Protein AF-A0AAV0L4Y1-F1 (afdb_monomer)

Structure (mmCIF, N/CA/C/O backbone):
data_AF-A0AAV0L4Y1-F1
#
_entry.id   AF-A0AAV0L4Y1-F1
#
loop_
_atom_site.group_PDB
_atom_site.id
_atom_site.type_symbol
_atom_site.label_atom_id
_atom_site.label_alt_id
_atom_site.label_comp_id
_atom_site.label_asym_id
_atom_site.label_entity_id
_atom_site.label_seq_id
_atom_site.pdbx_PDB_ins_code
_atom_site.Cartn_x
_atom_site.Cartn_y
_atom_site.Cartn_z
_atom_site.occupancy
_atom_site.B_iso_or_equiv
_atom_site.auth_seq_id
_atom_site.auth_comp_id
_atom_site.auth_asym_id
_atom_site.auth_atom_id
_atom_site.pdbx_PDB_model_num
ATOM 1 N N . GLY A 1 1 ? -12.200 -22.079 18.166 1.00 33.41 1 GLY A N 1
ATOM 2 C CA . GLY A 1 1 ? -13.120 -22.194 17.020 1.00 33.41 1 GLY A CA 1
ATOM 3 C C . GLY A 1 1 ? -12.503 -21.457 15.860 1.00 33.41 1 GLY A C 1
ATOM 4 O O . GLY A 1 1 ? -12.174 -20.294 16.024 1.00 33.41 1 GLY A O 1
ATOM 5 N N . THR A 1 2 ? -12.251 -22.135 14.746 1.00 35.03 2 THR A N 1
ATOM 6 C CA . THR A 1 2 ? -11.542 -21.551 13.603 1.00 35.03 2 THR A CA 1
ATOM 7 C C . THR A 1 2 ? -12.545 -20.807 12.728 1.00 35.03 2 THR A C 1
ATOM 9 O O . THR A 1 2 ? -13.301 -21.424 11.978 1.00 35.03 2 THR A O 1
ATOM 12 N N . THR A 1 3 ? -12.599 -19.484 12.852 1.00 43.34 3 THR A N 1
ATOM 13 C CA . THR A 1 3 ? -13.404 -18.644 11.963 1.00 43.34 3 THR A CA 1
ATOM 14 C C . THR A 1 3 ? -12.748 -18.659 10.584 1.00 43.34 3 THR A C 1
ATOM 16 O O . THR A 1 3 ? -11.727 -18.016 10.362 1.00 43.34 3 THR A O 1
ATOM 19 N N . ARG A 1 4 ? -13.297 -19.444 9.650 1.00 40.22 4 ARG A N 1
ATOM 20 C CA . ARG A 1 4 ? -12.914 -19.377 8.234 1.00 40.22 4 ARG A CA 1
ATOM 21 C C . ARG A 1 4 ? -13.393 -18.035 7.688 1.00 40.22 4 ARG A C 1
ATOM 23 O O . ARG A 1 4 ? -14.597 -17.836 7.531 1.00 40.22 4 ARG A O 1
ATOM 30 N N . PHE A 1 5 ? -12.463 -17.136 7.385 1.00 43.47 5 PHE A N 1
ATOM 31 C CA . PHE A 1 5 ? -12.752 -15.972 6.556 1.00 43.47 5 PHE A CA 1
ATOM 32 C C . PHE A 1 5 ? -13.260 -16.478 5.201 1.00 43.47 5 PHE A C 1
ATOM 34 O O . PHE A 1 5 ? -12.574 -17.232 4.509 1.00 43.47 5 PHE A O 1
ATOM 41 N N . LYS A 1 6 ? -14.501 -16.131 4.842 1.00 41.16 6 LYS A N 1
ATOM 42 C CA . LYS A 1 6 ? -14.971 -16.304 3.466 1.00 41.16 6 LYS A CA 1
ATOM 43 C C . LYS A 1 6 ? -14.167 -15.326 2.618 1.00 41.16 6 LYS A C 1
ATOM 45 O O . LYS A 1 6 ? -14.340 -14.121 2.770 1.00 41.16 6 LYS A O 1
ATOM 50 N N . LEU A 1 7 ? -13.295 -15.845 1.757 1.00 44.62 7 LEU A N 1
ATOM 51 C CA . LEU A 1 7 ? -12.707 -15.040 0.692 1.00 44.62 7 LEU A CA 1
ATOM 52 C C . LEU A 1 7 ? -13.858 -14.444 -0.135 1.00 44.62 7 LEU A C 1
ATOM 54 O O . LEU A 1 7 ? -14.851 -15.148 -0.372 1.00 44.62 7 LEU A O 1
ATOM 58 N N . PRO A 1 8 ? -13.787 -13.158 -0.508 1.00 47.31 8 PRO A N 1
ATOM 59 C CA . PRO A 1 8 ? -14.860 -12.525 -1.251 1.00 47.31 8 PRO A CA 1
ATOM 60 C C . PRO A 1 8 ? -15.083 -13.251 -2.581 1.00 47.31 8 PRO A C 1
ATOM 62 O O . PRO A 1 8 ? -14.165 -13.819 -3.176 1.00 47.31 8 PRO A O 1
ATOM 65 N N . GLN A 1 9 ? -16.343 -13.255 -3.015 1.00 56.59 9 GLN A N 1
ATOM 66 C CA . GLN A 1 9 ? -16.748 -13.709 -4.342 1.00 56.59 9 GLN A CA 1
ATOM 67 C C . GLN A 1 9 ? -15.927 -12.967 -5.404 1.00 56.59 9 GLN A C 1
ATOM 69 O O . GLN A 1 9 ? -15.596 -11.803 -5.195 1.00 56.59 9 GLN A O 1
ATOM 74 N N . THR A 1 10 ? -15.598 -13.650 -6.507 1.00 58.44 10 THR A N 1
ATOM 75 C CA . THR A 1 10 ? -14.831 -13.134 -7.658 1.00 58.44 10 THR A CA 1
ATOM 76 C C . THR A 1 10 ? -15.043 -11.637 -7.872 1.00 58.44 10 THR A C 1
ATOM 78 O O . THR A 1 10 ? -16.108 -11.216 -8.326 1.00 58.44 10 THR A O 1
ATOM 81 N N . VAL A 1 11 ? -14.030 -10.848 -7.512 1.00 71.69 11 VAL A N 1
ATOM 82 C CA . VAL A 1 11 ? -14.004 -9.404 -7.737 1.00 71.69 11 VAL A CA 1
ATOM 83 C C . VAL A 1 11 ? -13.812 -9.193 -9.236 1.00 71.69 11 VAL A C 1
ATOM 85 O O . VAL A 1 11 ? -12.855 -9.706 -9.815 1.00 71.69 11 VAL A O 1
ATOM 88 N N . SER A 1 12 ? -14.747 -8.494 -9.879 1.00 81.38 12 SER A N 1
ATOM 89 C CA . SER A 1 12 ? -14.580 -8.054 -11.265 1.00 81.38 12 SER A CA 1
ATOM 90 C C . SER A 1 12 ? -13.835 -6.728 -11.249 1.00 81.38 12 SER A C 1
ATOM 92 O O . SER A 1 12 ? -14.337 -5.760 -10.684 1.00 81.38 12 SER A O 1
ATOM 94 N N . TYR A 1 13 ? -12.665 -6.689 -11.875 1.00 85.31 13 TYR A N 1
ATOM 95 C CA . TYR A 1 13 ? -11.901 -5.459 -12.070 1.00 85.31 13 TYR A CA 1
ATOM 96 C C . TYR A 1 13 ? -12.391 -4.725 -13.318 1.00 85.31 13 TYR A C 1
ATOM 98 O O . TYR A 1 13 ? -12.789 -5.365 -14.298 1.00 85.31 13 TYR A O 1
ATOM 106 N N . SER A 1 14 ? -12.390 -3.392 -13.284 1.00 91.44 14 SER A N 1
ATOM 107 C CA . SER A 1 14 ? -12.667 -2.591 -14.475 1.00 91.44 14 SER A CA 1
ATOM 108 C C . SER A 1 14 ? -11.498 -2.668 -15.465 1.00 91.44 14 SER A C 1
ATOM 110 O O . SER A 1 14 ? -10.376 -3.029 -15.108 1.00 91.44 14 SER A O 1
ATOM 112 N N . GLU A 1 15 ? -11.736 -2.310 -16.729 1.00 92.25 15 GLU A N 1
ATOM 113 C CA . GLU A 1 15 ? -10.658 -2.217 -17.724 1.00 92.25 15 GLU A CA 1
ATOM 114 C C . GLU A 1 15 ? -9.582 -1.197 -17.302 1.00 92.25 15 GLU A C 1
ATOM 116 O O . GLU A 1 15 ? -8.399 -1.383 -17.585 1.00 92.25 15 GLU A O 1
ATOM 121 N N . GLU A 1 16 ? -9.982 -0.137 -16.597 1.00 90.56 16 GLU A N 1
ATOM 122 C CA . GLU A 1 16 ? -9.078 0.886 -16.067 1.00 90.56 16 GLU A CA 1
ATOM 123 C C . GLU A 1 16 ? -8.190 0.331 -14.948 1.00 90.56 16 GLU A C 1
ATOM 125 O O . GLU A 1 16 ? -6.981 0.554 -14.981 1.00 90.56 16 GLU A O 1
ATOM 130 N N . ASP A 1 17 ? -8.747 -0.4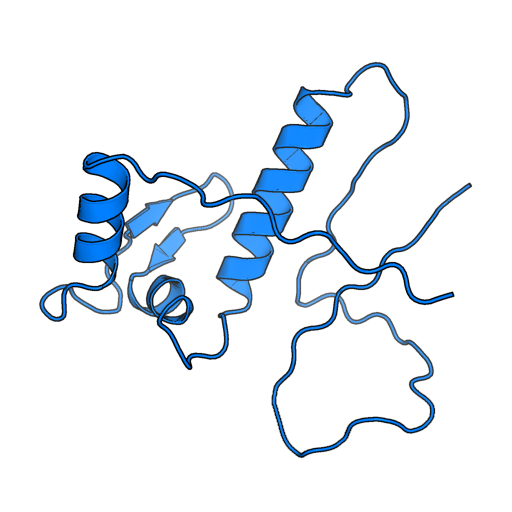68 -14.030 1.00 88.75 17 ASP A N 1
ATOM 131 C CA . ASP A 1 17 ? -7.976 -1.127 -12.964 1.00 88.75 17 ASP A CA 1
ATOM 132 C C . ASP A 1 17 ? -6.911 -2.063 -13.546 1.00 88.75 17 ASP A C 1
ATOM 134 O O . ASP A 1 17 ? -5.763 -2.085 -13.101 1.00 88.75 17 ASP A O 1
ATOM 138 N N . VAL A 1 18 ? -7.280 -2.818 -14.585 1.00 88.81 18 VAL A N 1
ATOM 139 C CA . VAL A 1 18 ? -6.363 -3.734 -15.275 1.00 88.81 18 VAL A CA 1
ATOM 140 C C . VAL A 1 18 ? -5.253 -2.955 -15.985 1.00 88.81 18 VAL A C 1
ATOM 142 O O . VAL A 1 18 ? -4.084 -3.325 -15.882 1.00 88.81 18 VAL A O 1
ATOM 145 N N . LYS A 1 19 ? -5.580 -1.847 -16.663 1.00 90.25 19 LYS A N 1
ATOM 146 C CA . LYS A 1 19 ? -4.576 -0.968 -17.290 1.00 90.25 19 LYS A CA 1
ATOM 147 C C . LYS A 1 19 ? -3.634 -0.349 -16.264 1.00 90.25 19 LYS A C 1
ATOM 149 O O . LYS A 1 19 ? -2.434 -0.289 -16.518 1.00 90.25 19 LYS A O 1
ATOM 154 N N . LEU A 1 20 ? -4.152 0.080 -15.116 1.00 86.25 20 LEU A N 1
ATOM 155 C CA . LEU A 1 20 ? -3.341 0.639 -14.039 1.00 86.25 20 LEU A CA 1
ATOM 156 C C . LEU A 1 20 ? -2.380 -0.408 -13.466 1.00 86.25 20 LEU A C 1
ATOM 158 O O . LEU A 1 20 ? -1.198 -0.119 -13.295 1.00 86.25 20 LEU A O 1
ATOM 162 N N . ALA A 1 21 ? -2.856 -1.635 -13.237 1.00 87.12 21 ALA A N 1
ATOM 163 C CA . ALA A 1 21 ? -2.001 -2.738 -12.812 1.00 87.12 21 ALA A CA 1
ATOM 164 C C . ALA A 1 21 ? -0.899 -3.015 -13.846 1.00 87.12 21 ALA A C 1
ATOM 166 O O . ALA A 1 21 ? 0.275 -3.097 -13.489 1.00 87.12 21 ALA A O 1
ATOM 167 N N . HIS A 1 22 ? -1.248 -3.081 -15.134 1.00 88.81 22 HIS A N 1
ATOM 168 C CA . HIS A 1 22 ? -0.256 -3.237 -16.198 1.00 88.81 22 HIS A CA 1
ATOM 169 C C . HIS A 1 22 ? 0.767 -2.105 -16.222 1.00 88.81 22 HIS A C 1
ATOM 171 O O . HIS A 1 22 ? 1.936 -2.393 -16.433 1.00 88.81 22 HIS A O 1
ATOM 177 N N . TYR A 1 23 ? 0.355 -0.859 -15.980 1.00 86.31 23 TYR A N 1
ATOM 178 C CA . TYR A 1 23 ? 1.267 0.278 -15.904 1.00 86.31 23 TYR A CA 1
ATOM 179 C C . TYR A 1 23 ? 2.251 0.125 -14.742 1.00 86.31 23 TYR A C 1
ATOM 181 O O . TYR A 1 23 ? 3.452 0.138 -14.964 1.00 86.31 23 TYR A O 1
ATOM 189 N N . ILE A 1 24 ? 1.772 -0.124 -13.518 1.00 84.94 24 ILE A N 1
ATOM 190 C CA . ILE A 1 24 ? 2.631 -0.315 -12.332 1.00 84.94 24 ILE A CA 1
ATOM 191 C C . ILE A 1 24 ? 3.672 -1.425 -12.573 1.00 84.94 24 ILE A C 1
ATOM 193 O O . ILE A 1 24 ? 4.840 -1.301 -12.179 1.00 84.94 24 ILE A O 1
ATOM 197 N N . PHE A 1 25 ? 3.254 -2.495 -13.255 1.00 87.25 25 PHE A N 1
ATOM 198 C CA . PHE A 1 25 ? 4.084 -3.663 -13.530 1.00 87.25 25 PHE A CA 1
ATOM 199 C C . PHE A 1 25 ? 4.767 -3.656 -14.915 1.00 87.25 25 PHE A C 1
ATOM 201 O O . PHE A 1 25 ? 5.355 -4.665 -15.307 1.00 87.25 25 PHE A O 1
ATOM 208 N N . ALA A 1 26 ? 4.754 -2.545 -15.654 1.00 84.12 26 ALA A N 1
ATOM 209 C CA . ALA A 1 26 ? 5.393 -2.456 -16.967 1.00 84.12 26 ALA A CA 1
ATOM 210 C C . ALA A 1 26 ? 6.913 -2.319 -16.817 1.00 84.12 26 ALA A C 1
ATOM 212 O O . ALA A 1 26 ? 7.366 -1.345 -16.241 1.00 84.12 26 ALA A O 1
ATOM 213 N N . GLU A 1 27 ? 7.722 -3.282 -17.278 1.00 79.06 27 GLU A N 1
ATOM 214 C CA . GLU A 1 27 ? 9.190 -3.354 -17.069 1.00 79.06 27 GLU A CA 1
ATOM 215 C C . GLU A 1 27 ? 9.984 -2.087 -17.446 1.00 79.06 27 GLU A C 1
ATOM 217 O O . GLU A 1 27 ? 11.043 -1.846 -16.874 1.00 79.06 27 GLU A O 1
ATOM 222 N N . ASP A 1 28 ? 9.452 -1.237 -18.316 1.00 85.50 28 ASP A N 1
ATOM 223 C CA . ASP A 1 28 ? 10.098 -0.069 -18.917 1.00 85.50 28 ASP A CA 1
ATOM 224 C C . ASP A 1 28 ? 10.114 1.215 -18.064 1.00 85.50 28 ASP A C 1
ATOM 226 O O . ASP A 1 28 ? 10.891 2.126 -18.357 1.00 85.50 28 ASP A O 1
ATOM 230 N N . LEU A 1 29 ? 9.327 1.303 -16.991 1.00 84.31 29 LEU A N 1
ATOM 231 C CA . LEU A 1 29 ? 9.310 2.477 -16.103 1.00 84.31 29 LEU A CA 1
ATOM 232 C C . LEU A 1 29 ? 10.548 2.543 -15.166 1.00 84.31 29 LEU A C 1
ATOM 234 O O . LEU A 1 29 ? 11.004 1.525 -14.644 1.00 84.31 29 LEU A O 1
ATOM 238 N N . PRO A 1 30 ? 11.121 3.710 -14.851 1.00 90.56 30 PRO A N 1
ATOM 239 C CA . PRO A 1 30 ? 12.177 3.797 -13.842 1.00 90.56 30 PRO A CA 1
ATOM 240 C C . PRO A 1 30 ? 11.737 3.273 -12.453 1.00 90.56 30 PRO A C 1
ATOM 242 O O . PRO A 1 30 ? 10.639 3.593 -11.998 1.00 90.56 30 PRO A O 1
ATOM 245 N N . PRO A 1 31 ? 12.577 2.511 -11.719 1.00 88.75 31 PRO A N 1
ATOM 246 C CA . PRO A 1 31 ? 12.222 1.998 -10.389 1.00 88.75 31 PRO A CA 1
ATOM 247 C C . PRO A 1 31 ? 11.854 3.086 -9.372 1.00 88.75 31 PRO A C 1
ATOM 249 O O . PRO A 1 31 ? 10.974 2.884 -8.540 1.00 88.75 31 PRO A O 1
ATOM 252 N N . ASP A 1 32 ? 12.500 4.247 -9.448 1.00 91.44 32 ASP A N 1
ATOM 253 C CA . ASP A 1 32 ? 12.270 5.362 -8.524 1.00 91.44 32 ASP A CA 1
ATOM 254 C C . ASP A 1 32 ? 11.180 6.332 -9.018 1.00 91.44 32 ASP A C 1
ATOM 256 O O . ASP A 1 32 ? 10.984 7.394 -8.430 1.00 91.44 32 ASP A O 1
ATOM 260 N N . GLU A 1 33 ? 10.462 5.989 -10.095 1.00 90.12 33 GLU A N 1
ATOM 261 C CA . GLU A 1 33 ? 9.367 6.814 -10.603 1.00 90.12 33 GLU A CA 1
ATOM 262 C C . GLU A 1 33 ? 8.240 6.918 -9.562 1.00 90.12 33 GLU A C 1
ATOM 264 O O . GLU A 1 33 ? 7.744 5.883 -9.108 1.00 90.12 33 GLU A O 1
ATOM 269 N N . PRO A 1 34 ? 7.815 8.133 -9.169 1.00 91.25 34 PRO A N 1
ATOM 270 C CA . PRO A 1 34 ? 6.714 8.316 -8.233 1.00 91.25 34 PRO A CA 1
ATOM 271 C C . PRO A 1 34 ? 5.381 8.015 -8.930 1.00 91.25 34 PRO A C 1
ATOM 273 O O . PRO A 1 34 ? 4.967 8.751 -9.822 1.00 91.25 34 PRO A O 1
ATOM 276 N N . LEU A 1 35 ? 4.700 6.946 -8.513 1.00 88.81 35 LEU A N 1
ATOM 277 C CA . LEU A 1 35 ? 3.448 6.501 -9.138 1.00 88.81 35 LEU A CA 1
ATOM 278 C C . LEU A 1 35 ? 2.207 6.924 -8.352 1.00 88.81 35 LEU A C 1
ATOM 280 O O . LEU A 1 35 ? 1.170 7.222 -8.941 1.00 88.81 35 LEU A O 1
ATOM 284 N N . VAL A 1 36 ? 2.295 6.950 -7.020 1.00 86.75 36 VAL A N 1
ATOM 285 C CA . VAL A 1 36 ? 1.180 7.334 -6.147 1.00 86.75 36 VAL A CA 1
ATOM 286 C C . VAL A 1 36 ? 1.670 8.336 -5.117 1.00 86.75 36 VAL A C 1
ATOM 288 O O . VAL A 1 36 ? 2.668 8.106 -4.440 1.00 86.75 36 VAL A O 1
ATOM 291 N N . GLN A 1 37 ? 0.935 9.432 -4.963 1.00 85.75 37 GLN A N 1
ATOM 292 C CA . GLN A 1 37 ? 1.177 10.427 -3.930 1.00 85.75 37 GLN A CA 1
ATOM 293 C C . GLN A 1 37 ? -0.051 10.530 -3.030 1.00 85.75 37 GLN A C 1
ATOM 295 O O . GLN A 1 37 ? -1.169 10.745 -3.495 1.00 85.75 37 GLN A O 1
ATOM 300 N N . THR A 1 38 ? 0.169 10.390 -1.729 1.00 78.12 38 THR A N 1
ATOM 301 C CA . THR A 1 38 ? -0.833 10.637 -0.691 1.00 78.12 38 THR A CA 1
ATOM 302 C C . THR A 1 38 ? -0.461 11.897 0.089 1.00 78.12 38 THR A C 1
ATOM 304 O O . THR A 1 38 ? 0.560 12.531 -0.178 1.00 78.12 38 THR A O 1
ATOM 307 N N . MET A 1 39 ? -1.280 12.280 1.073 1.00 73.94 39 MET A N 1
ATOM 308 C CA . MET A 1 39 ? -0.930 13.395 1.961 1.00 73.94 39 MET A CA 1
ATOM 309 C C . MET A 1 39 ? 0.317 13.122 2.811 1.00 73.94 39 MET A C 1
ATOM 311 O O . MET A 1 39 ? 0.942 14.080 3.255 1.00 73.94 39 MET A O 1
ATOM 315 N N . MET A 1 40 ? 0.651 11.853 3.066 1.00 73.38 40 MET A N 1
ATOM 316 C CA . MET A 1 40 ? 1.756 11.492 3.958 1.00 73.38 40 MET A CA 1
ATOM 317 C C . MET A 1 40 ? 2.983 10.962 3.223 1.00 73.38 40 MET A C 1
ATOM 319 O O . MET A 1 40 ? 4.089 11.179 3.694 1.00 73.38 40 MET A O 1
ATOM 323 N N . GLU A 1 41 ? 2.797 10.288 2.088 1.00 81.75 41 GLU A N 1
ATOM 324 C CA . GLU A 1 41 ? 3.856 9.503 1.451 1.00 81.75 41 GLU A CA 1
ATOM 325 C C . GLU A 1 41 ? 3.797 9.540 -0.076 1.00 81.75 41 GLU A C 1
ATOM 327 O O . GLU A 1 41 ? 2.731 9.726 -0.678 1.00 81.75 41 GLU A O 1
ATOM 332 N N . VAL A 1 42 ? 4.960 9.306 -0.690 1.00 88.25 42 VAL A N 1
ATOM 333 C CA . VAL A 1 42 ? 5.129 9.113 -2.134 1.00 88.25 42 VAL A CA 1
ATOM 334 C C . VAL A 1 42 ? 5.615 7.689 -2.382 1.00 88.25 42 VAL A C 1
ATOM 336 O O . VAL A 1 42 ? 6.697 7.304 -1.949 1.00 88.25 42 VAL A O 1
ATOM 339 N N . TYR A 1 43 ? 4.829 6.915 -3.122 1.00 90.00 43 TYR A N 1
ATOM 340 C CA . TYR A 1 43 ? 5.139 5.532 -3.459 1.00 90.00 43 TYR A CA 1
ATOM 341 C C . TYR A 1 43 ? 5.766 5.466 -4.844 1.00 90.00 43 TYR A C 1
ATOM 343 O O . TYR A 1 43 ? 5.136 5.815 -5.850 1.00 90.00 43 TYR A O 1
ATOM 351 N N . SER A 1 44 ? 7.013 5.002 -4.888 1.00 92.31 44 SER A N 1
ATOM 352 C CA . SER A 1 44 ? 7.699 4.744 -6.145 1.00 92.31 44 SER A CA 1
ATOM 353 C C . SER A 1 44 ? 7.226 3.443 -6.782 1.00 92.31 44 SER A C 1
ATOM 355 O O . SER A 1 44 ? 6.636 2.570 -6.130 1.00 92.31 44 SER A O 1
ATOM 357 N N . ARG A 1 45 ? 7.552 3.271 -8.061 1.00 90.81 45 ARG A N 1
ATOM 358 C CA . ARG A 1 45 ? 7.346 2.014 -8.767 1.00 90.81 45 ARG A CA 1
ATOM 359 C C . ARG A 1 45 ? 7.973 0.836 -8.030 1.00 90.81 45 ARG A C 1
ATOM 361 O O . ARG A 1 45 ? 7.319 -0.186 -7.873 1.00 90.81 45 ARG A O 1
ATOM 368 N N . LYS A 1 46 ? 9.212 0.963 -7.555 1.00 90.31 46 LYS A N 1
ATOM 369 C CA . LYS A 1 46 ? 9.918 -0.083 -6.803 1.00 90.31 46 LYS A CA 1
ATOM 370 C C . LYS A 1 46 ? 9.135 -0.505 -5.561 1.00 90.31 46 LYS A C 1
ATOM 372 O O . LYS A 1 46 ? 9.044 -1.696 -5.279 1.00 90.31 46 LYS A O 1
ATOM 377 N N . THR A 1 47 ? 8.559 0.455 -4.842 1.00 90.69 47 THR A N 1
ATOM 378 C CA . THR A 1 47 ? 7.729 0.179 -3.666 1.00 90.69 47 THR A CA 1
ATOM 379 C C . THR A 1 47 ? 6.457 -0.573 -4.061 1.00 90.69 47 THR A C 1
ATOM 381 O O . THR A 1 47 ? 6.153 -1.612 -3.474 1.00 90.69 47 THR A O 1
ATOM 384 N N . LEU A 1 48 ? 5.750 -0.121 -5.102 1.00 90.81 48 LEU A N 1
ATOM 385 C CA . LEU A 1 48 ? 4.524 -0.772 -5.584 1.00 90.81 48 LEU A CA 1
ATOM 386 C C . LEU A 1 48 ? 4.773 -2.122 -6.271 1.00 90.81 48 LEU A C 1
ATOM 388 O O . LEU A 1 48 ? 3.908 -2.990 -6.231 1.00 90.81 48 LEU A O 1
ATOM 392 N N . TRP A 1 49 ? 5.964 -2.351 -6.827 1.00 89.62 49 TRP A N 1
ATOM 393 C CA . TRP A 1 49 ? 6.361 -3.634 -7.412 1.00 89.62 49 TRP A CA 1
ATOM 394 C C . TRP A 1 49 ? 6.358 -4.771 -6.384 1.00 89.62 49 TRP A C 1
ATOM 396 O O . TRP A 1 49 ? 6.197 -5.930 -6.748 1.00 89.62 49 TRP A O 1
ATOM 406 N N . SER A 1 50 ? 6.462 -4.461 -5.088 1.00 89.88 50 SER A N 1
ATOM 407 C CA . SER A 1 50 ? 6.308 -5.460 -4.021 1.00 89.88 50 SER A CA 1
ATOM 408 C C . SER A 1 50 ? 4.926 -6.135 -3.986 1.00 89.88 50 SER A C 1
ATOM 410 O O . SER A 1 50 ? 4.768 -7.149 -3.314 1.00 89.88 50 SER A O 1
ATOM 412 N N . LEU A 1 51 ? 3.940 -5.604 -4.723 1.00 88.81 51 LEU A N 1
ATOM 413 C CA . LEU A 1 51 ? 2.626 -6.217 -4.944 1.00 88.81 51 LEU A CA 1
ATOM 414 C C . LEU A 1 51 ? 2.629 -7.314 -6.023 1.00 88.81 51 LEU A C 1
ATOM 416 O O . LEU A 1 51 ? 1.601 -7.965 -6.220 1.00 88.81 51 LEU A O 1
ATOM 420 N N . CYS A 1 52 ? 3.740 -7.517 -6.739 1.00 86.75 52 CYS A N 1
ATOM 421 C CA . CYS A 1 52 ? 3.880 -8.625 -7.678 1.00 86.75 52 CYS A CA 1
ATOM 422 C C . CYS A 1 52 ? 3.655 -9.974 -6.975 1.00 86.75 52 CYS A C 1
ATOM 424 O O . CYS A 1 52 ? 4.037 -10.131 -5.809 1.00 86.75 52 CYS A O 1
ATOM 426 N N . PRO A 1 53 ? 3.108 -10.979 -7.686 1.00 78.75 53 PRO A N 1
ATOM 427 C CA . PRO A 1 53 ? 3.069 -12.345 -7.180 1.00 78.75 53 PRO A CA 1
ATOM 428 C C . PRO A 1 53 ? 4.457 -12.787 -6.698 1.00 78.75 53 PRO A C 1
ATOM 430 O O . PRO A 1 53 ? 5.474 -12.405 -7.276 1.00 78.75 53 PRO A O 1
ATOM 433 N N . 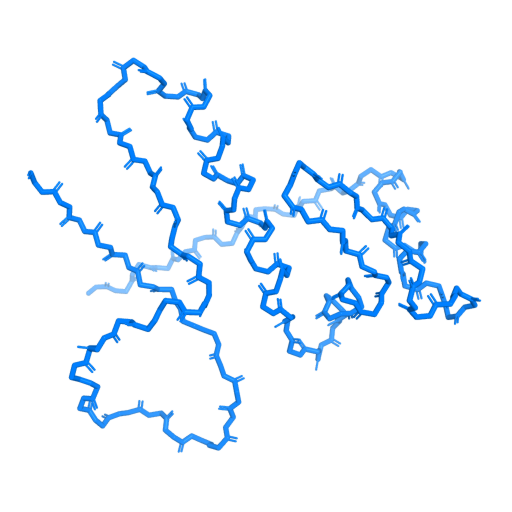ASP A 1 54 ? 4.490 -13.561 -5.615 1.00 81.62 54 ASP A N 1
ATOM 434 C CA . ASP A 1 54 ? 5.708 -14.128 -5.015 1.00 81.62 54 ASP A CA 1
ATOM 435 C C . ASP A 1 54 ? 6.702 -13.115 -4.407 1.00 81.62 54 ASP A C 1
ATOM 437 O O . ASP A 1 54 ? 7.783 -13.498 -3.958 1.00 81.62 54 ASP A O 1
ATOM 441 N N . SER A 1 55 ? 6.338 -11.830 -4.328 1.00 81.88 55 SER A N 1
ATOM 442 C CA . SER A 1 55 ? 7.126 -10.805 -3.634 1.00 81.88 55 SER A CA 1
ATOM 443 C C . SER A 1 55 ? 6.667 -10.623 -2.185 1.00 81.88 55 SER A C 1
ATOM 445 O O . SER A 1 55 ? 5.480 -10.719 -1.871 1.00 81.88 55 SER A O 1
ATOM 447 N N . CYS A 1 56 ? 7.604 -10.319 -1.282 1.00 83.38 56 CYS A N 1
ATOM 448 C CA . CYS A 1 56 ? 7.239 -9.825 0.044 1.00 83.38 56 CYS A CA 1
ATOM 449 C C . CYS A 1 56 ? 6.794 -8.365 -0.082 1.00 83.38 56 CYS A C 1
ATOM 451 O O . CYS A 1 56 ? 7.541 -7.531 -0.600 1.00 83.38 56 CYS A O 1
ATOM 453 N N . VAL A 1 57 ? 5.580 -8.067 0.383 1.00 86.88 57 VAL A N 1
ATOM 454 C CA . VAL A 1 57 ? 5.002 -6.721 0.308 1.00 86.88 57 VAL A CA 1
ATOM 455 C C . VAL A 1 57 ? 5.845 -5.751 1.134 1.00 86.88 57 VAL A C 1
ATOM 457 O O . VAL A 1 57 ? 6.223 -6.050 2.267 1.00 86.88 57 VAL A O 1
ATOM 460 N N . HIS A 1 58 ? 6.143 -4.584 0.570 1.00 88.50 58 HIS A N 1
ATOM 461 C CA . HIS A 1 58 ? 6.921 -3.551 1.241 1.00 88.50 58 HIS A CA 1
ATOM 462 C C . HIS A 1 58 ? 6.114 -2.906 2.378 1.00 88.50 58 HIS A C 1
ATOM 464 O O . HIS A 1 58 ? 4.910 -2.682 2.239 1.00 88.50 58 HIS A O 1
ATOM 470 N N . ALA A 1 59 ? 6.791 -2.550 3.474 1.00 85.12 59 ALA A N 1
ATOM 471 C CA . ALA A 1 59 ? 6.196 -1.931 4.664 1.00 85.12 59 ALA A CA 1
ATOM 472 C C . ALA A 1 59 ? 5.304 -0.726 4.316 1.00 85.12 59 ALA A C 1
ATOM 474 O O . ALA A 1 59 ? 4.132 -0.680 4.687 1.00 85.12 59 ALA A O 1
ATOM 475 N N . ASP A 1 60 ? 5.832 0.197 3.509 1.00 85.81 60 ASP A N 1
ATOM 476 C CA . ASP A 1 60 ? 5.124 1.411 3.094 1.00 85.81 60 ASP A CA 1
ATOM 477 C C . ASP A 1 60 ? 3.791 1.114 2.395 1.00 85.81 60 ASP A C 1
ATOM 479 O O . ASP A 1 60 ? 2.822 1.842 2.596 1.00 85.81 60 ASP A O 1
ATOM 483 N N . VAL A 1 61 ? 3.702 0.032 1.610 1.00 86.69 61 VAL A N 1
ATOM 484 C CA . VAL A 1 61 ? 2.463 -0.362 0.916 1.00 86.69 61 VAL A CA 1
ATOM 485 C C . VAL A 1 61 ? 1.407 -0.844 1.911 1.00 86.69 61 VAL A C 1
ATOM 487 O O . VAL A 1 61 ? 0.229 -0.507 1.782 1.00 86.69 61 VAL A O 1
ATOM 490 N N . ILE A 1 62 ? 1.822 -1.590 2.938 1.00 85.81 62 ILE A N 1
ATOM 491 C CA . ILE A 1 62 ? 0.938 -2.028 4.026 1.00 85.81 62 ILE A CA 1
ATOM 492 C C . ILE A 1 62 ? 0.444 -0.816 4.813 1.00 85.81 62 ILE A C 1
ATOM 494 O O . ILE A 1 62 ? -0.756 -0.690 5.057 1.00 85.81 62 ILE A O 1
ATOM 498 N N . THR A 1 63 ? 1.352 0.101 5.149 1.00 84.06 63 THR A N 1
ATOM 499 C CA . THR A 1 63 ? 1.026 1.366 5.813 1.00 84.06 63 THR A CA 1
ATOM 500 C C . THR A 1 63 ? 0.047 2.196 4.979 1.00 84.06 63 THR A C 1
ATOM 502 O O . THR A 1 63 ? -0.949 2.673 5.520 1.00 84.06 63 THR A O 1
ATOM 505 N N . ALA A 1 64 ? 0.243 2.291 3.659 1.00 83.94 64 ALA A N 1
ATOM 506 C CA . ALA A 1 64 ? -0.665 2.989 2.745 1.00 83.94 64 ALA A CA 1
ATOM 507 C C . ALA A 1 64 ? -2.094 2.443 2.834 1.00 83.94 64 ALA A C 1
ATOM 509 O O . ALA A 1 64 ? -3.056 3.195 3.015 1.00 83.94 64 ALA A O 1
ATOM 510 N N . LEU A 1 65 ? -2.224 1.116 2.729 1.00 85.50 65 LEU A N 1
ATOM 511 C CA . LEU A 1 65 ? -3.507 0.429 2.776 1.00 85.50 65 LEU A CA 1
ATOM 512 C C . LEU A 1 65 ? -4.172 0.601 4.143 1.00 85.50 65 LEU A C 1
ATOM 514 O O . LEU A 1 65 ? -5.359 0.913 4.217 1.00 85.50 65 LEU A O 1
ATOM 518 N N . ALA A 1 66 ? -3.418 0.437 5.228 1.00 84.50 66 ALA A N 1
ATOM 519 C CA . ALA A 1 66 ? -3.951 0.566 6.574 1.00 84.50 66 ALA A CA 1
ATOM 520 C C . ALA A 1 66 ? -4.403 2.002 6.880 1.00 84.50 66 ALA A C 1
ATOM 522 O O . ALA A 1 66 ? -5.470 2.196 7.468 1.00 84.50 66 ALA A O 1
ATOM 523 N N . CYS A 1 67 ? -3.655 3.010 6.422 1.00 83.19 67 CYS A N 1
ATOM 524 C CA . CYS A 1 67 ? -4.069 4.408 6.483 1.00 83.19 67 CYS A CA 1
ATOM 525 C C . CYS A 1 67 ? -5.351 4.648 5.678 1.00 83.19 67 CYS A C 1
ATOM 527 O O . CYS A 1 67 ? -6.278 5.261 6.203 1.00 83.19 67 CYS A O 1
ATOM 529 N N . HIS A 1 68 ? -5.439 4.141 4.444 1.00 83.81 68 HIS A N 1
ATOM 530 C CA . HIS A 1 68 ? -6.638 4.276 3.615 1.00 83.81 68 HIS A CA 1
ATOM 531 C C . HIS A 1 68 ? -7.876 3.666 4.287 1.00 83.81 68 HIS A C 1
ATOM 533 O O . HIS A 1 68 ? -8.898 4.338 4.390 1.00 83.81 68 HIS A O 1
ATOM 539 N N . LEU A 1 69 ? -7.769 2.440 4.808 1.00 83.62 69 LEU A N 1
ATOM 540 C CA . LEU A 1 69 ? -8.865 1.759 5.507 1.00 83.62 69 LEU A CA 1
ATOM 541 C C . LEU A 1 69 ? -9.261 2.473 6.804 1.0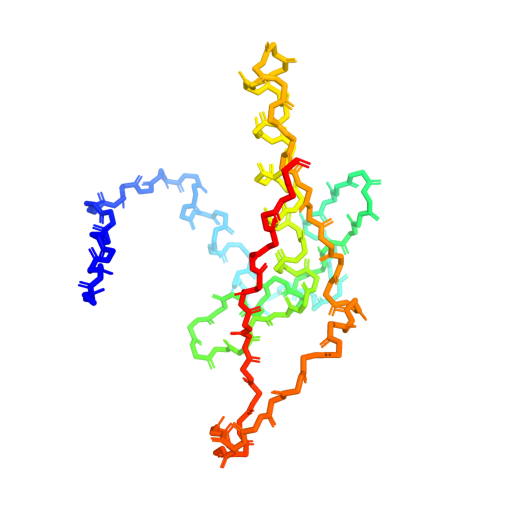0 83.62 69 LEU A C 1
ATOM 543 O O . LEU A 1 69 ? -10.444 2.594 7.107 1.00 83.62 69 LEU A O 1
ATOM 547 N N . THR A 1 70 ? -8.280 2.972 7.560 1.00 82.62 70 THR A N 1
ATOM 548 C CA . THR A 1 70 ? -8.536 3.737 8.789 1.00 82.62 70 THR A CA 1
ATOM 549 C C . THR A 1 70 ? -9.286 5.027 8.475 1.00 82.62 70 THR A C 1
ATOM 551 O O . THR A 1 70 ? -10.243 5.370 9.164 1.00 82.62 70 THR A O 1
ATOM 554 N N . LEU A 1 71 ? -8.871 5.736 7.422 1.00 81.75 71 LEU A N 1
ATOM 555 C CA . LEU A 1 71 ? -9.549 6.942 6.967 1.00 81.75 71 LEU A CA 1
ATOM 556 C C . LEU A 1 71 ? -10.965 6.633 6.471 1.00 81.75 71 LEU A C 1
ATOM 558 O O . LEU A 1 71 ? -11.882 7.323 6.900 1.00 81.75 71 LEU A O 1
ATOM 562 N N . ASP A 1 72 ? -11.163 5.611 5.629 1.00 83.38 72 ASP A N 1
ATOM 563 C CA . ASP A 1 72 ? -12.500 5.214 5.151 1.00 83.38 72 ASP A CA 1
ATOM 564 C C . ASP A 1 72 ? -13.450 4.944 6.324 1.00 83.38 72 ASP A C 1
ATOM 566 O O . ASP A 1 72 ? -14.557 5.477 6.363 1.00 83.38 72 ASP A O 1
ATOM 570 N N . GLU A 1 73 ? -12.989 4.211 7.340 1.00 81.31 73 GLU A N 1
ATOM 571 C CA . GLU A 1 73 ? -13.800 3.924 8.523 1.00 81.31 73 GLU A CA 1
ATOM 572 C C . GLU A 1 73 ? -14.099 5.187 9.347 1.00 81.31 73 GLU A C 1
ATOM 574 O O . GLU A 1 73 ? -15.237 5.396 9.766 1.00 81.31 73 GLU A O 1
ATOM 579 N N . LEU A 1 74 ? -13.115 6.077 9.534 1.00 78.06 74 LEU A N 1
ATOM 580 C CA . LEU A 1 74 ? -13.326 7.365 10.209 1.00 78.06 74 LEU A CA 1
ATOM 581 C C . LEU A 1 74 ? -14.363 8.233 9.483 1.00 78.06 74 LEU A C 1
ATOM 583 O O . LEU A 1 74 ? -15.166 8.898 10.138 1.00 78.06 74 LEU A O 1
ATOM 587 N N . TRP A 1 75 ? -14.360 8.227 8.149 1.00 78.00 75 TRP A N 1
ATOM 588 C CA . TRP A 1 75 ? -15.341 8.954 7.343 1.00 78.00 75 TRP A CA 1
ATOM 589 C C . TRP A 1 75 ? -16.731 8.312 7.392 1.00 78.00 75 TRP A C 1
ATOM 591 O O . TRP A 1 75 ? -17.731 9.030 7.356 1.00 78.00 75 TRP A O 1
ATOM 601 N N . ARG A 1 76 ? -16.813 6.980 7.477 1.00 77.25 76 ARG A N 1
ATOM 602 C CA . ARG A 1 76 ? -18.081 6.236 7.477 1.00 77.25 76 ARG A CA 1
ATOM 603 C C . ARG 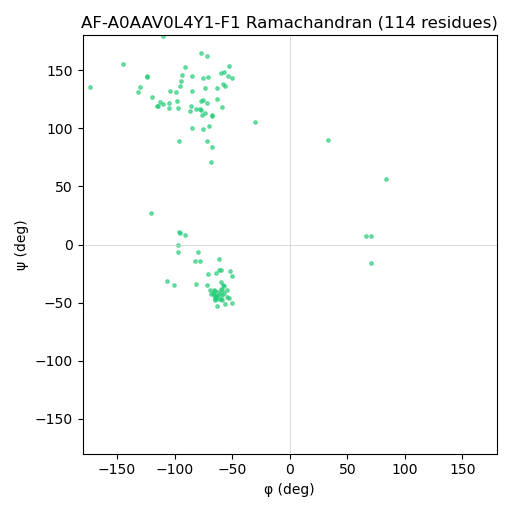A 1 76 ? -18.769 6.200 8.835 1.00 77.25 76 ARG A C 1
ATOM 605 O O . ARG A 1 76 ? -19.997 6.218 8.869 1.00 77.25 76 ARG A O 1
ATOM 612 N N . ASP A 1 77 ? -18.006 6.159 9.925 1.00 69.50 77 ASP A N 1
ATOM 613 C CA . ASP A 1 77 ? -18.517 5.859 11.270 1.00 69.50 77 ASP A CA 1
ATOM 614 C C . ASP A 1 77 ? -18.273 6.990 12.291 1.00 69.50 77 ASP A C 1
ATOM 616 O O . ASP A 1 77 ? -18.239 6.760 13.504 1.00 69.50 77 ASP A O 1
ATOM 620 N N . ALA A 1 78 ? -18.170 8.239 11.810 1.00 63.38 78 ALA A N 1
ATOM 621 C CA . ALA A 1 78 ? -17.912 9.444 12.613 1.00 63.38 78 ALA A CA 1
ATOM 622 C C . ALA A 1 78 ? -18.833 9.608 13.847 1.00 63.38 78 ALA A C 1
ATOM 624 O O . ALA A 1 78 ? -18.415 10.181 14.855 1.00 63.38 78 ALA A O 1
ATOM 625 N N . ASP A 1 79 ? -20.047 9.047 13.806 1.00 60.59 79 ASP A N 1
ATOM 626 C CA . ASP A 1 79 ? -21.067 9.171 14.856 1.00 60.59 79 ASP A CA 1
ATOM 627 C C . ASP A 1 79 ? -21.126 7.990 15.850 1.00 60.59 79 ASP A C 1
ATOM 629 O O . ASP A 1 79 ? -21.864 8.053 16.836 1.00 60.59 79 ASP A O 1
ATOM 633 N N . ARG A 1 80 ? -20.374 6.894 15.643 1.00 62.34 80 ARG A N 1
ATOM 634 C CA . ARG A 1 80 ? -20.522 5.650 16.439 1.00 62.34 80 ARG A CA 1
ATOM 635 C C . ARG A 1 80 ? -19.552 5.479 17.606 1.00 62.34 80 ARG A C 1
ATOM 637 O O . ARG A 1 80 ? -19.628 4.477 18.319 1.00 62.34 80 ARG A O 1
ATOM 644 N N . GLY A 1 81 ? -18.650 6.431 17.834 1.00 61.97 81 GLY A N 1
ATOM 645 C CA . GLY A 1 81 ? -17.749 6.457 18.996 1.00 61.97 81 GLY A CA 1
ATOM 646 C C . GLY A 1 81 ? -16.631 5.404 19.001 1.00 61.97 81 GLY A C 1
ATOM 647 O O . GLY A 1 81 ? -15.650 5.582 19.720 1.00 61.97 81 GLY A O 1
ATOM 648 N N . LYS A 1 82 ? -16.716 4.351 18.176 1.00 64.94 82 LYS A N 1
ATOM 649 C CA . LYS A 1 82 ? -15.608 3.424 17.923 1.00 64.94 82 LYS A CA 1
ATOM 650 C C . LYS A 1 82 ? -14.622 4.080 16.967 1.00 64.94 82 LYS A C 1
ATOM 652 O O . LYS A 1 82 ? -14.999 4.494 15.878 1.00 64.94 82 LYS A O 1
ATOM 657 N N . ARG A 1 83 ? -13.360 4.181 17.380 1.00 69.69 83 ARG A N 1
ATOM 658 C CA . ARG A 1 83 ? -12.281 4.707 16.540 1.00 69.69 83 ARG A CA 1
ATOM 659 C C . ARG A 1 83 ? -11.357 3.566 16.164 1.00 69.69 83 ARG A C 1
ATOM 661 O O . ARG A 1 83 ? -10.802 2.911 17.042 1.00 69.69 83 ARG A O 1
ATOM 668 N N . VAL A 1 84 ? -11.210 3.334 14.867 1.00 74.19 84 VAL A N 1
ATOM 669 C CA . VAL A 1 84 ? -10.139 2.490 14.343 1.00 74.19 84 VAL A CA 1
ATOM 670 C C . VAL A 1 84 ? -8.910 3.377 14.197 1.00 74.19 84 VAL A C 1
ATOM 672 O O . VAL A 1 84 ? -9.004 4.487 13.679 1.00 74.19 84 VAL A O 1
ATOM 675 N N . CYS A 1 85 ? -7.772 2.902 14.694 1.00 73.88 85 CYS A N 1
ATOM 676 C CA . CYS A 1 85 ? -6.483 3.560 14.543 1.00 73.88 85 CYS A CA 1
ATOM 677 C C . CYS A 1 85 ? -5.476 2.528 14.049 1.00 73.88 85 CYS A C 1
ATOM 679 O O . CYS A 1 85 ? -5.415 1.415 14.573 1.00 73.88 85 CYS A O 1
ATOM 681 N N . PHE A 1 86 ? -4.668 2.921 13.073 1.00 79.88 86 PHE A N 1
ATOM 682 C CA . PHE A 1 86 ? -3.503 2.161 12.648 1.00 79.88 86 PHE A CA 1
ATOM 683 C C . PHE A 1 86 ? -2.253 2.668 13.375 1.00 79.88 86 PHE A C 1
ATOM 685 O O . PHE A 1 86 ? -2.088 3.875 13.569 1.00 79.88 86 PHE A O 1
ATOM 692 N N . LEU A 1 87 ? -1.380 1.743 13.770 1.00 78.06 87 LEU A N 1
ATOM 693 C CA . LEU A 1 87 ? -0.044 2.048 14.270 1.00 78.06 87 LEU A CA 1
ATOM 694 C C . LEU A 1 87 ? 0.964 1.730 13.158 1.00 78.06 87 LEU A C 1
ATOM 696 O O . LEU A 1 87 ? 0.852 0.646 12.588 1.00 78.06 87 LEU A O 1
ATOM 700 N N . PRO A 1 88 ? 1.919 2.631 12.854 1.00 73.69 88 PRO A N 1
ATOM 701 C CA . PRO A 1 88 ? 2.896 2.430 11.783 1.00 73.69 88 PRO A CA 1
ATOM 702 C C . PRO A 1 88 ? 3.647 1.101 11.884 1.00 73.69 88 PRO A C 1
ATOM 704 O O . PRO A 1 88 ? 3.833 0.570 12.979 1.00 73.69 88 PRO A O 1
ATOM 707 N N . THR A 1 89 ? 4.128 0.582 10.755 1.00 73.62 89 THR A N 1
ATOM 708 C CA . THR A 1 89 ? 4.871 -0.689 10.680 1.00 73.62 89 THR A CA 1
ATOM 709 C C . THR A 1 89 ? 6.153 -0.712 11.516 1.00 73.62 89 THR A C 1
ATOM 711 O O . THR A 1 89 ? 6.620 -1.781 11.900 1.00 73.62 89 THR A O 1
ATOM 714 N N . GLU A 1 90 ? 6.707 0.454 11.845 1.00 73.19 90 GLU A N 1
ATOM 715 C CA . GLU A 1 90 ? 7.883 0.614 12.706 1.00 73.19 90 GLU A CA 1
ATOM 716 C C . GLU A 1 90 ? 7.530 0.4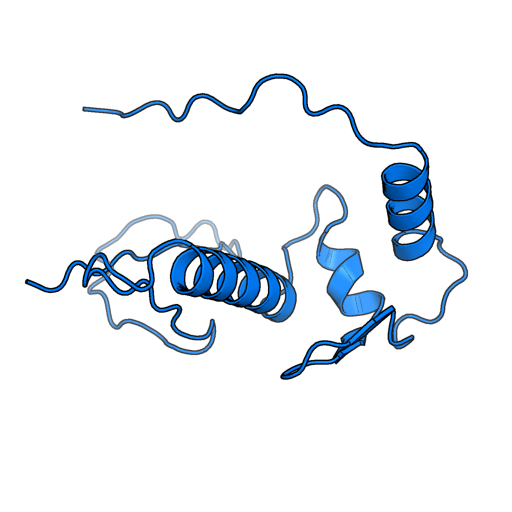61 14.195 1.00 73.19 90 GLU A C 1
ATOM 718 O O . GLU A 1 90 ? 8.415 0.310 15.041 1.00 73.19 90 GLU A O 1
ATOM 723 N N . PHE A 1 91 ? 6.238 0.505 14.536 1.00 66.19 91 PHE A N 1
ATOM 724 C CA . PHE A 1 91 ? 5.754 0.337 15.895 1.00 66.19 91 PHE A CA 1
ATOM 725 C C . PHE A 1 91 ? 5.820 -1.138 16.301 1.00 66.19 91 PHE A C 1
ATOM 727 O O . PHE A 1 91 ? 4.947 -1.947 15.986 1.00 66.19 91 PHE A O 1
ATOM 734 N N . GLN A 1 92 ? 6.864 -1.497 17.045 1.00 61.66 92 GLN A N 1
ATOM 735 C CA . GLN A 1 92 ? 6.996 -2.834 17.611 1.00 61.66 92 GLN A CA 1
ATOM 736 C C . GLN A 1 92 ? 6.177 -2.955 18.896 1.00 61.66 92 GLN A C 1
ATOM 738 O O . GLN A 1 92 ? 6.460 -2.311 19.907 1.00 61.66 92 GLN A O 1
ATOM 743 N N . VAL A 1 93 ? 5.179 -3.838 18.883 1.00 58.91 93 VAL A N 1
ATOM 744 C CA . VAL A 1 93 ? 4.557 -4.305 20.121 1.00 58.91 93 VAL A CA 1
ATOM 745 C C . VAL A 1 93 ? 5.499 -5.340 20.729 1.00 58.91 93 VAL A C 1
ATOM 747 O O . VAL A 1 93 ? 5.719 -6.393 20.133 1.00 58.91 93 VAL A O 1
ATOM 750 N N . CYS A 1 94 ? 6.048 -5.064 21.915 1.00 53.38 94 CYS A N 1
ATOM 751 C CA . CYS A 1 94 ? 6.773 -6.056 22.714 1.00 53.38 94 CYS A CA 1
ATOM 752 C C . CYS A 1 94 ? 5.794 -7.121 23.229 1.00 53.38 94 CYS A C 1
ATOM 754 O O . CYS A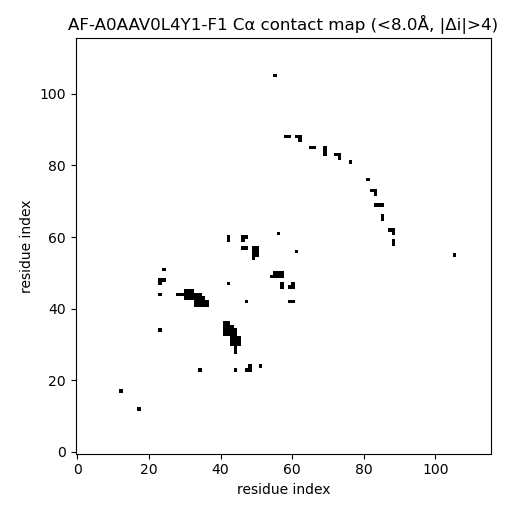 1 94 ? 5.446 -7.151 24.410 1.00 53.38 94 CYS A O 1
ATOM 756 N N . LEU A 1 95 ? 5.296 -7.973 22.336 1.00 51.78 95 LEU A N 1
ATOM 757 C CA . LEU A 1 95 ? 4.581 -9.175 22.725 1.00 51.78 95 LEU A CA 1
ATOM 758 C C . LEU A 1 95 ? 5.617 -10.173 23.254 1.00 51.78 95 LEU A C 1
ATOM 760 O O . LEU A 1 95 ? 6.652 -10.362 22.610 1.00 51.78 95 LEU A O 1
ATOM 764 N N . PRO A 1 96 ? 5.373 -10.838 24.395 1.00 42.75 96 PRO A N 1
ATOM 765 C CA . PRO A 1 96 ? 6.134 -12.022 24.753 1.00 42.75 96 PRO A CA 1
ATOM 766 C C . PRO A 1 96 ? 5.774 -13.119 23.742 1.00 42.75 96 PRO A C 1
ATOM 768 O O . PRO A 1 96 ? 4.862 -13.912 23.964 1.00 42.75 96 PRO A O 1
ATOM 771 N N . MET A 1 97 ? 6.436 -13.124 22.584 1.00 46.81 97 MET A N 1
ATOM 772 C CA . MET A 1 97 ? 6.360 -14.217 21.621 1.00 46.81 97 MET A CA 1
ATOM 773 C C . MET A 1 97 ? 7.122 -15.398 22.215 1.00 46.81 97 MET A C 1
ATOM 775 O O . MET A 1 97 ? 8.330 -15.539 22.056 1.00 46.81 97 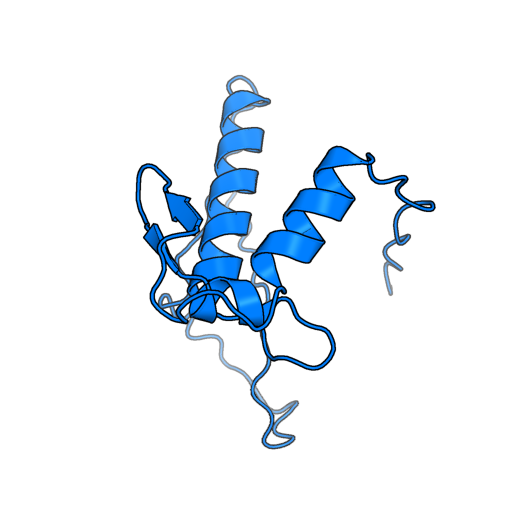MET A O 1
ATOM 779 N N . GLN A 1 98 ? 6.403 -16.215 22.979 1.00 40.16 98 GLN A N 1
ATOM 780 C CA . GLN A 1 98 ? 6.870 -17.529 23.372 1.00 40.16 98 GLN A CA 1
ATOM 781 C C . GLN A 1 98 ? 6.710 -18.453 22.159 1.00 40.16 98 GLN A C 1
ATOM 783 O O . GLN A 1 98 ? 5.588 -18.705 21.727 1.00 40.16 98 GLN A O 1
ATOM 788 N N . ASP A 1 99 ? 7.848 -18.875 21.604 1.00 43.59 99 ASP A N 1
ATOM 789 C CA . ASP A 1 99 ? 8.048 -20.006 20.694 1.00 43.59 99 ASP A CA 1
ATOM 790 C C . ASP A 1 99 ? 6.897 -20.304 19.724 1.00 43.59 99 ASP A C 1
ATOM 792 O O . ASP A 1 99 ? 6.029 -21.119 20.019 1.00 43.59 99 ASP A O 1
ATOM 796 N N . THR A 1 100 ? 6.895 -19.716 18.529 1.00 45.47 100 THR A N 1
ATOM 797 C CA . THR A 1 100 ? 6.464 -20.421 17.305 1.00 45.47 100 THR A CA 1
ATOM 798 C C . THR A 1 100 ? 6.720 -19.564 16.067 1.00 45.47 100 THR A C 1
ATOM 800 O O . THR A 1 100 ? 6.356 -18.395 16.033 1.00 45.47 100 THR A O 1
ATOM 803 N N . MET A 1 101 ? 7.260 -20.212 15.030 1.00 50.97 101 MET A N 1
ATOM 804 C CA . MET A 1 101 ? 7.479 -19.710 13.663 1.00 50.97 101 MET A CA 1
ATOM 805 C C . MET A 1 101 ? 8.759 -18.896 13.439 1.00 50.97 101 MET A C 1
ATOM 807 O O . MET A 1 101 ? 8.718 -17.790 12.918 1.00 50.97 101 MET A O 1
ATOM 811 N N . ASP A 1 102 ? 9.907 -19.493 13.766 1.00 44.94 102 ASP A N 1
ATOM 812 C CA . ASP A 1 102 ? 11.163 -19.166 13.083 1.00 44.94 102 ASP A CA 1
ATOM 813 C C . ASP A 1 102 ? 11.385 -20.198 11.966 1.00 44.94 102 ASP A C 1
ATOM 815 O O . ASP A 1 102 ? 11.926 -21.281 12.189 1.00 44.94 102 ASP A O 1
ATOM 819 N N . ASP A 1 103 ? 10.861 -19.913 10.774 1.00 53.97 103 ASP A N 1
ATOM 820 C CA . ASP A 1 103 ? 11.200 -20.632 9.540 1.00 53.97 103 ASP A CA 1
ATOM 821 C C . ASP A 1 103 ? 12.309 -19.911 8.745 1.00 53.97 103 ASP A C 1
ATOM 823 O O . ASP A 1 103 ? 12.597 -20.281 7.606 1.00 53.97 103 ASP A O 1
ATOM 827 N N . GLY A 1 104 ? 12.941 -18.886 9.336 1.00 53.34 104 GLY A N 1
ATOM 828 C CA . GLY A 1 104 ? 13.908 -18.017 8.667 1.00 53.34 104 GLY A CA 1
ATOM 829 C C . GLY A 1 104 ? 13.300 -17.071 7.620 1.00 53.34 104 GLY A C 1
ATOM 830 O O . GLY A 1 104 ? 14.055 -16.417 6.896 1.00 53.34 104 GLY A O 1
ATOM 831 N N . GLY A 1 105 ? 11.968 -16.999 7.503 1.00 59.22 105 GLY A N 1
ATOM 832 C CA . GLY A 1 105 ? 11.249 -16.131 6.573 1.00 59.22 105 GLY A CA 1
ATOM 833 C C . GLY A 1 105 ? 10.890 -14.760 7.156 1.00 59.22 105 GLY A C 1
ATOM 834 O O . GLY A 1 105 ? 10.702 -14.591 8.359 1.00 59.22 105 GLY A O 1
ATOM 835 N N . ILE A 1 106 ? 10.768 -13.757 6.280 1.00 70.75 106 ILE A N 1
ATOM 836 C CA . ILE A 1 106 ? 10.202 -12.444 6.624 1.00 70.75 106 ILE A CA 1
ATOM 837 C C . ILE A 1 106 ? 8.684 -12.534 6.448 1.00 70.75 106 ILE A C 1
ATOM 839 O O . ILE A 1 106 ? 8.209 -12.696 5.324 1.00 70.75 106 ILE A O 1
ATOM 843 N N . HIS A 1 107 ? 7.935 -12.400 7.546 1.00 76.12 107 HIS A N 1
ATOM 844 C CA . HIS A 1 107 ? 6.472 -12.505 7.568 1.00 76.12 107 HIS A CA 1
ATOM 845 C C . HIS A 1 107 ? 5.821 -11.255 8.160 1.00 76.12 107 HIS A C 1
ATOM 847 O O . HIS A 1 107 ? 6.336 -10.659 9.106 1.00 76.12 107 HIS A O 1
ATOM 853 N N . TRP A 1 108 ? 4.653 -10.890 7.631 1.00 77.06 108 TRP A N 1
ATOM 854 C CA . TRP A 1 108 ? 3.822 -9.811 8.165 1.00 77.06 108 TRP A CA 1
ATOM 855 C C . TRP A 1 108 ? 2.752 -10.358 9.110 1.00 77.06 108 TRP A C 1
ATOM 857 O O . TRP A 1 108 ? 2.068 -11.331 8.792 1.00 77.06 108 TRP A O 1
ATOM 867 N N . PHE A 1 109 ? 2.561 -9.689 10.248 1.00 77.69 109 PHE A N 1
ATOM 868 C CA . PHE A 1 109 ? 1.553 -10.040 11.249 1.00 77.69 109 PHE A CA 1
ATOM 869 C C . PHE A 1 109 ? 0.628 -8.850 11.521 1.00 77.69 109 PHE A C 1
ATOM 871 O O . PHE A 1 109 ? 1.073 -7.705 11.553 1.00 77.69 109 PHE A O 1
ATOM 878 N N . LEU A 1 110 ? -0.659 -9.124 11.760 1.00 78.12 110 LEU A N 1
ATOM 879 C CA . LEU A 1 110 ? -1.645 -8.123 12.173 1.00 78.12 110 LEU A CA 1
ATOM 880 C C . LEU A 1 110 ? -1.960 -8.290 13.664 1.00 78.12 110 LEU A C 1
ATOM 882 O O . LEU A 1 110 ? -2.511 -9.314 14.069 1.00 78.12 110 LEU A O 1
ATOM 886 N N . ALA A 1 111 ? -1.652 -7.274 14.469 1.00 76.62 111 ALA A N 1
ATOM 887 C CA . ALA A 1 111 ? -2.048 -7.205 15.874 1.00 76.62 111 ALA A CA 1
ATOM 888 C C . ALA A 1 111 ? -3.303 -6.333 16.033 1.00 76.62 111 ALA A C 1
ATOM 890 O O . ALA A 1 111 ? -3.354 -5.215 15.525 1.00 76.62 111 ALA A O 1
ATOM 891 N N . ILE A 1 112 ? -4.311 -6.833 16.756 1.00 77.62 112 ILE A N 1
ATOM 892 C CA . ILE A 1 112 ? -5.554 -6.104 17.046 1.00 77.62 112 ILE A CA 1
ATOM 893 C C . ILE A 1 112 ? -5.612 -5.838 18.547 1.00 77.62 112 ILE A C 1
ATOM 895 O O . ILE A 1 112 ? -5.647 -6.775 19.344 1.00 77.62 112 ILE A O 1
ATOM 899 N N . ILE A 1 113 ? -5.642 -4.560 18.923 1.00 75.31 113 ILE A N 1
ATOM 900 C CA . ILE A 1 113 ? -5.789 -4.122 20.312 1.00 75.31 113 ILE A CA 1
ATOM 901 C C . ILE A 1 113 ? -7.221 -3.623 20.495 1.00 75.31 113 ILE A C 1
ATOM 903 O O . ILE A 1 113 ? -7.659 -2.709 19.800 1.00 75.31 113 ILE A O 1
ATOM 907 N N . LEU A 1 114 ? -7.946 -4.235 21.429 1.00 74.75 114 LEU A N 1
ATOM 908 C CA . LEU A 1 114 ? -9.271 -3.788 21.847 1.00 74.75 114 LEU A CA 1
ATOM 909 C C . LEU A 1 114 ? -9.108 -2.966 23.125 1.00 74.75 114 LEU A C 1
ATOM 911 O O . LEU A 1 114 ? -8.510 -3.444 24.088 1.00 74.75 114 LEU A O 1
ATOM 915 N N . VAL A 1 115 ? -9.594 -1.728 23.102 1.00 69.62 115 VAL A N 1
ATOM 916 C CA . VAL A 1 115 ? -9.575 -0.819 24.252 1.00 69.62 115 VAL A CA 1
ATOM 917 C C . VAL A 1 115 ? -11.023 -0.597 24.679 1.00 69.62 115 VAL A C 1
ATOM 919 O O . VAL A 1 115 ? -11.838 -0.199 23.843 1.00 69.62 115 VAL A O 1
ATOM 922 N N . ASP A 1 116 ? -11.315 -0.908 25.942 1.00 63.94 116 ASP A N 1
ATOM 923 C CA . ASP A 1 116 ? -12.617 -0.701 26.592 1.00 63.94 116 ASP A CA 1
ATOM 924 C C . ASP A 1 116 ? -12.789 0.741 27.100 1.00 63.94 116 ASP A C 1
ATOM 926 O O . ASP A 1 116 ? -11.786 1.337 27.567 1.00 63.94 116 ASP A O 1
#

Nearest PDB structures (foldseek):
  2io1-assembly3_E  TM=9.288E-01  e=1.831E-01  Homo sapiens
  1tgz-assembly1_A  TM=8.497E-01  e=1.052E-01  Homo sapiens

Secondary structure (DSSP, 8-state):
------PPS-PPPPHHHHHHHHHHT-TTS-TT-EEEE-SS-EEEHHHHHTTSTTPPPPHHHHHHHHHHHHHHHHHH-TTSS----PPPTT--------S---SS------------

pLDDT: mean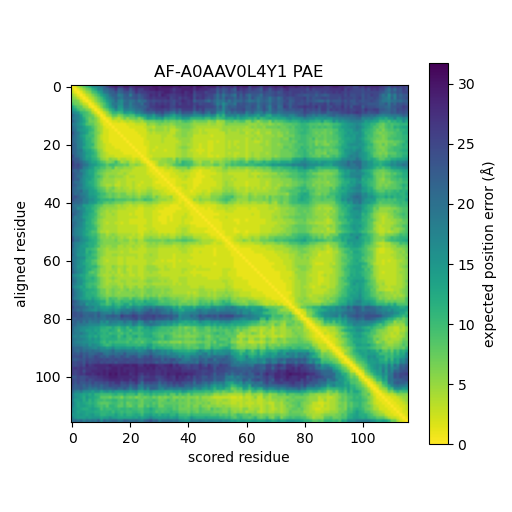 74.58, std 15.74, range [33.41, 92.31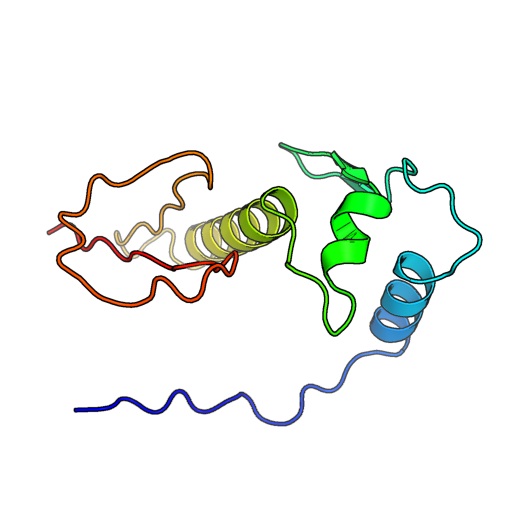]

Organism: NCBI:txid586396

Mean predicted aligned error: 10.48 Å

Foldseek 3Di:
DDPDDDDDDDDDDDPVRVVLVCVLVPPPDDQQCFDDDDPVDTAGSVQVCCPDPPHPHDQVVVVVVLVVVQVVCCVVCVPPPDHDDDDGPPDDDPDPPDDDDPPVDDDDDDDDDDDD

Radius of gyration: 17.49 Å; Cα contacts (8 Å, |Δi|>4): 62; chains: 1; bounding box: 35×36×46 Å

Sequence (116 aa):
GTTRFKLPQTVSYSEEDVKLAHYIFAEDLPPDEPLVQTMMEVYSRKTLWSLCPDSCVHADVITALACHLTLDELWRDADRGKRVCFLPTEFQVCLPMQDTMDDGGIHWFLAIILVD

Solvent-accessible surface area (backbone atoms only — not comparable to full-atom values): 7963 Å² total; per-residue (Å²): 132,86,81,75,77,78,76,77,74,88,79,82,76,52,75,64,57,52,50,51,52,50,56,64,67,39,88,87,59,62,54,79,40,76,75,46,77,58,101,87,50,72,40,24,32,53,52,58,48,20,73,42,87,98,46,75,68,40,64,68,57,55,44,51,52,44,50,51,54,30,49,53,48,52,72,72,41,71,88,69,82,70,78,76,79,75,76,59,85,84,64,77,77,90,65,90,80,75,86,83,84,87,81,88,70,94,80,90,82,89,85,85,86,87,83,132